Protein AF-A0A2W4K5K3-F1 (afdb_monomer_lite)

Sequence (77 aa):
MGKIIVIEGTDSSGKETQTKLLYERIKKIYDKTIKISFPNYDSPACEPVKMYLAGAFGTDATKVNPYPVSTMYAIDR

Radius of gyration: 15.71 Å; chains: 1; bounding box: 39×22×40 Å

Structure (mmCIF, N/CA/C/O backbone):
data_AF-A0A2W4K5K3-F1
#
_entry.id   AF-A0A2W4K5K3-F1
#
loop_
_atom_site.group_PDB
_atom_site.id
_atom_site.type_symbol
_atom_site.label_atom_id
_atom_site.label_alt_id
_atom_site.label_comp_id
_atom_site.label_asym_id
_atom_site.label_entity_id
_atom_site.label_seq_id
_atom_site.pdbx_PDB_ins_code
_atom_site.Cartn_x
_atom_site.Cartn_y
_atom_site.Cartn_z
_atom_site.occupancy
_atom_site.B_iso_or_equiv
_atom_site.auth_seq_id
_atom_site.auth_comp_id
_atom_site.auth_asym_id
_atom_site.auth_atom_id
_atom_site.pdbx_PDB_model_num
ATOM 1 N N . MET A 1 1 ? -24.747 7.455 8.523 1.00 85.19 1 MET A N 1
ATOM 2 C CA . MET A 1 1 ? -23.959 7.411 7.271 1.00 85.19 1 MET A CA 1
ATOM 3 C C . MET A 1 1 ? -22.502 7.147 7.628 1.00 85.19 1 MET A C 1
ATOM 5 O O . MET A 1 1 ? -22.050 7.699 8.626 1.00 85.19 1 MET A O 1
ATOM 9 N N . G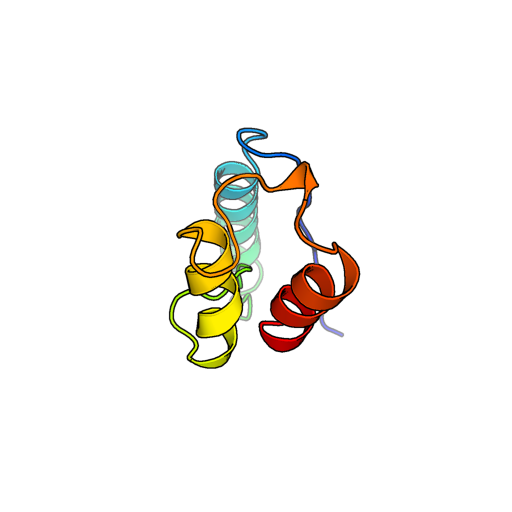LY A 1 2 ? -21.805 6.272 6.900 1.00 91.38 2 GLY A N 1
ATOM 10 C CA . GLY A 1 2 ? -20.373 6.023 7.120 1.00 91.38 2 GLY A CA 1
ATOM 11 C C . GLY A 1 2 ? -19.507 7.194 6.644 1.00 91.38 2 GLY A C 1
ATOM 12 O O . GLY A 1 2 ? -19.979 8.037 5.883 1.00 91.38 2 GLY A O 1
ATOM 13 N N . LYS A 1 3 ? -18.250 7.251 7.096 1.00 95.25 3 LYS A N 1
ATOM 14 C CA . LYS A 1 3 ? -17.236 8.194 6.600 1.00 95.25 3 LYS A CA 1
ATOM 15 C C . LYS A 1 3 ? -16.073 7.411 6.000 1.00 95.25 3 LYS A C 1
ATOM 17 O O . LYS A 1 3 ? -15.681 6.393 6.563 1.00 95.25 3 LYS A O 1
ATOM 22 N N . ILE A 1 4 ? -15.519 7.916 4.902 1.00 97.00 4 ILE A N 1
ATOM 23 C CA . ILE A 1 4 ? -14.264 7.437 4.316 1.00 97.00 4 ILE A CA 1
ATOM 24 C C . ILE A 1 4 ? -13.205 8.493 4.619 1.00 97.00 4 ILE A C 1
ATOM 26 O O . ILE A 1 4 ? -13.425 9.678 4.375 1.00 97.00 4 ILE A O 1
ATOM 30 N N . ILE A 1 5 ? -12.085 8.065 5.196 1.00 97.12 5 ILE A N 1
ATOM 31 C CA . ILE A 1 5 ? -10.938 8.919 5.507 1.00 97.12 5 ILE A CA 1
ATOM 32 C C . ILE A 1 5 ? -9.747 8.339 4.752 1.00 97.12 5 ILE A C 1
ATOM 34 O O . ILE A 1 5 ? -9.434 7.164 4.929 1.00 97.12 5 ILE A O 1
ATOM 38 N N . VAL A 1 6 ? -9.101 9.158 3.925 1.00 97.56 6 VAL A N 1
ATOM 39 C CA . VAL A 1 6 ? -7.913 8.775 3.153 1.00 97.56 6 VAL A CA 1
ATOM 40 C C . VAL A 1 6 ? -6.708 9.511 3.729 1.00 97.56 6 VAL A C 1
ATOM 42 O O . VAL A 1 6 ? -6.783 10.715 3.974 1.00 97.56 6 VAL A O 1
ATOM 45 N N . ILE A 1 7 ? -5.618 8.782 3.974 1.00 97.88 7 ILE A N 1
ATOM 46 C CA . ILE A 1 7 ? -4.348 9.335 4.453 1.00 97.88 7 ILE A CA 1
ATOM 47 C C . ILE A 1 7 ? -3.337 9.250 3.311 1.00 97.88 7 ILE A C 1
ATOM 49 O O . ILE A 1 7 ? -2.908 8.156 2.953 1.00 97.88 7 ILE A O 1
ATOM 53 N N . GLU A 1 8 ? -2.959 10.403 2.763 1.00 97.25 8 GLU A N 1
ATOM 54 C CA . GLU A 1 8 ? -2.023 10.519 1.641 1.00 97.25 8 GLU A CA 1
ATOM 55 C C . GLU A 1 8 ? -0.686 11.122 2.071 1.00 97.25 8 GLU A C 1
ATOM 57 O O . GLU A 1 8 ? -0.605 11.900 3.024 1.00 97.25 8 GLU A O 1
ATOM 62 N N . GLY A 1 9 ? 0.372 10.772 1.343 1.00 96.50 9 GLY A N 1
ATOM 63 C CA . GLY A 1 9 ? 1.712 11.298 1.572 1.00 96.50 9 GLY A CA 1
ATOM 64 C C . GLY A 1 9 ? 2.774 10.558 0.768 1.00 96.50 9 GLY A C 1
ATOM 65 O O . GLY A 1 9 ? 2.604 9.393 0.400 1.00 96.50 9 GLY A O 1
ATOM 66 N N . THR A 1 10 ? 3.904 11.225 0.537 1.00 96.44 10 THR A N 1
ATOM 67 C CA . THR A 1 10 ? 5.067 10.627 -0.131 1.00 96.44 10 THR A CA 1
ATOM 68 C C . THR A 1 10 ? 5.633 9.455 0.672 1.00 96.44 10 THR A C 1
ATOM 70 O O . THR A 1 10 ? 5.246 9.199 1.822 1.00 96.44 10 THR A O 1
ATOM 73 N N . ASP A 1 11 ? 6.576 8.726 0.089 1.00 94.06 11 ASP A N 1
ATOM 74 C CA . ASP A 1 11 ? 7.299 7.691 0.820 1.00 94.06 11 ASP A CA 1
ATOM 75 C C . ASP A 1 11 ? 8.023 8.271 2.038 1.00 94.06 11 ASP A C 1
ATOM 77 O O . ASP A 1 11 ? 8.441 9.429 2.052 1.00 94.06 11 ASP A O 1
ATOM 81 N N . SER A 1 12 ? 8.067 7.478 3.111 1.00 95.00 12 SER A N 1
ATOM 82 C CA . SER A 1 12 ? 8.632 7.862 4.413 1.00 95.00 12 SER A CA 1
ATOM 83 C C . SER A 1 12 ? 7.972 9.065 5.116 1.00 95.00 12 SER A C 1
ATOM 85 O O . SER A 1 12 ? 8.494 9.546 6.116 1.00 95.00 12 SER A O 1
ATOM 87 N N . SER A 1 13 ? 6.783 9.508 4.688 1.00 97.62 13 SER A N 1
ATOM 88 C CA . SER A 1 13 ? 6.007 10.580 5.352 1.00 97.62 13 SER A CA 1
ATOM 89 C C . SER A 1 13 ? 5.364 10.185 6.694 1.00 97.62 13 SER A C 1
ATOM 91 O O . SER A 1 13 ? 4.770 11.021 7.371 1.00 97.62 13 SER A O 1
ATOM 93 N N . GLY A 1 14 ? 5.437 8.909 7.090 1.00 97.44 14 GLY A N 1
ATOM 94 C CA . GLY A 1 14 ? 4.813 8.402 8.320 1.00 97.44 14 GLY A CA 1
ATOM 95 C C . GLY A 1 14 ? 3.321 8.056 8.197 1.00 97.44 14 GLY A C 1
ATOM 96 O O . GLY A 1 14 ? 2.672 7.811 9.217 1.00 97.44 14 GLY A O 1
ATOM 97 N N . LYS A 1 15 ? 2.776 7.993 6.970 1.00 97.62 15 LYS A N 1
ATOM 98 C CA . LYS A 1 15 ? 1.362 7.676 6.684 1.00 97.62 15 LYS A CA 1
ATOM 99 C C . LYS A 1 15 ? 0.853 6.403 7.368 1.00 97.62 15 LYS A C 1
ATOM 101 O O . LYS A 1 15 ? -0.248 6.400 7.919 1.00 97.62 15 LYS A O 1
ATOM 106 N N . GLU A 1 16 ? 1.659 5.344 7.404 1.00 97.00 16 GLU A N 1
ATOM 107 C CA . GLU A 1 16 ? 1.291 4.077 8.046 1.00 97.00 16 GLU A CA 1
ATOM 108 C C . GLU A 1 16 ? 1.121 4.235 9.563 1.00 97.00 16 GLU A C 1
ATOM 110 O O . GLU A 1 16 ? 0.085 3.857 10.118 1.00 97.00 16 GLU A O 1
ATOM 115 N N . THR A 1 17 ? 2.097 4.865 10.222 1.00 97.81 17 THR A N 1
ATOM 116 C CA . THR A 1 17 ? 2.066 5.142 11.663 1.00 97.81 17 THR A CA 1
ATOM 117 C C . THR A 1 17 ? 0.840 5.968 12.035 1.00 97.81 17 THR A C 1
ATOM 119 O O . THR A 1 17 ? 0.100 5.603 12.949 1.00 97.81 17 THR A O 1
ATOM 122 N N . GLN A 1 18 ? 0.578 7.053 11.300 1.00 98.25 18 GLN A N 1
ATOM 123 C CA . GLN A 1 18 ? -0.566 7.925 11.576 1.00 98.25 18 GLN A CA 1
ATOM 124 C C . GLN A 1 18 ? -1.903 7.217 11.329 1.00 98.25 18 GLN A C 1
ATOM 126 O O . GLN A 1 18 ? -2.817 7.323 12.148 1.00 98.25 18 GLN A O 1
ATOM 131 N N . THR A 1 19 ? -2.004 6.419 10.262 1.00 98.12 19 THR A N 1
ATOM 132 C CA . THR A 1 19 ? -3.208 5.625 9.969 1.00 98.12 19 THR A CA 1
ATOM 133 C C . THR A 1 19 ? -3.484 4.604 11.070 1.00 98.12 19 THR A C 1
ATOM 135 O O . THR A 1 19 ? -4.633 4.442 11.484 1.00 98.12 19 THR A O 1
ATOM 138 N N . LYS A 1 20 ? -2.446 3.934 11.591 1.00 98.25 20 LYS A N 1
ATOM 139 C CA . LYS A 1 20 ? -2.579 2.972 12.694 1.00 98.25 20 LYS A CA 1
ATOM 140 C C . LYS A 1 20 ? -3.094 3.642 13.970 1.00 98.25 20 LYS A C 1
ATOM 142 O O . LYS A 1 20 ? -4.083 3.174 14.530 1.00 98.25 20 LYS A O 1
ATOM 147 N N . LEU A 1 21 ? -2.479 4.752 14.385 1.00 98.44 21 LEU A N 1
ATOM 148 C CA . LEU A 1 21 ? -2.895 5.504 15.576 1.00 98.44 21 LEU A CA 1
ATOM 149 C C . LEU A 1 21 ? -4.338 6.015 15.451 1.00 98.44 21 LEU A C 1
ATOM 151 O O . LEU A 1 21 ? -5.124 5.922 16.398 1.00 98.44 21 LEU A O 1
ATOM 155 N N . LEU A 1 22 ? -4.708 6.521 14.270 1.00 98.19 22 LEU A N 1
ATOM 156 C CA . LEU A 1 22 ? -6.065 6.978 13.988 1.00 98.19 22 LEU A CA 1
ATOM 157 C C . LEU A 1 22 ? -7.074 5.825 14.056 1.00 98.19 22 LEU A C 1
ATOM 159 O O . LEU A 1 22 ? -8.099 5.951 14.725 1.00 98.19 22 LEU A O 1
ATOM 163 N N . TYR A 1 23 ? -6.776 4.698 13.405 1.00 98.25 23 TYR A N 1
ATOM 164 C CA . TYR A 1 23 ? -7.626 3.508 13.415 1.00 98.25 23 TYR A CA 1
ATOM 165 C C . TYR A 1 23 ? -7.866 2.994 14.838 1.00 98.25 23 TYR A C 1
ATOM 167 O O . TYR A 1 23 ? -9.016 2.808 15.230 1.00 98.25 23 TYR A O 1
ATOM 175 N N . GLU A 1 24 ? -6.808 2.824 15.635 1.00 98.19 24 GLU A N 1
ATOM 176 C CA . GLU A 1 24 ? -6.910 2.351 17.021 1.00 98.19 24 GLU A CA 1
ATOM 177 C C . GLU A 1 24 ? -7.754 3.293 17.889 1.00 98.19 24 GLU A C 1
ATOM 179 O O . GLU A 1 24 ? -8.534 2.840 18.730 1.00 98.19 24 GLU A O 1
ATOM 184 N N . ARG A 1 25 ? -7.645 4.611 17.673 1.00 98.06 25 ARG A N 1
ATOM 185 C CA . ARG A 1 25 ? -8.463 5.604 18.377 1.00 98.06 25 ARG A CA 1
ATOM 186 C C . ARG A 1 25 ? -9.930 5.549 17.955 1.00 98.06 25 ARG A C 1
ATOM 188 O O . ARG A 1 25 ? -10.799 5.555 18.822 1.00 98.06 25 ARG A O 1
ATOM 195 N N . ILE A 1 26 ? -10.218 5.503 16.653 1.00 97.50 26 ILE A N 1
ATOM 196 C CA . ILE A 1 26 ? -11.595 5.480 16.135 1.00 97.50 26 ILE A CA 1
ATOM 197 C C . ILE A 1 26 ? -12.281 4.163 16.500 1.00 97.50 26 ILE A C 1
ATOM 199 O O . ILE A 1 26 ? -13.427 4.196 16.936 1.00 97.50 26 ILE A O 1
ATOM 203 N N . LYS A 1 27 ? -11.588 3.021 16.409 1.00 97.69 27 LYS A N 1
ATOM 204 C CA . LYS A 1 27 ? -12.133 1.693 16.732 1.00 97.69 27 LYS A CA 1
ATOM 205 C C . LYS A 1 27 ? -12.641 1.595 18.177 1.00 97.69 27 LYS A C 1
ATOM 207 O O . LYS A 1 27 ? -13.643 0.932 18.413 1.00 97.69 27 LYS A O 1
ATOM 212 N N . LYS A 1 28 ? -12.011 2.306 19.126 1.00 97.81 28 LYS A N 1
ATOM 213 C CA . LYS A 1 28 ? -12.478 2.408 20.526 1.00 97.81 28 LYS A CA 1
ATOM 214 C C . LYS A 1 28 ? -13.821 3.133 20.672 1.00 97.81 28 LYS A C 1
ATOM 216 O O . LYS A 1 28 ? -14.527 2.899 21.644 1.00 97.81 28 LYS A O 1
ATOM 221 N N . ILE A 1 29 ? -14.151 4.029 19.741 1.00 97.19 29 ILE A N 1
ATOM 222 C CA . ILE A 1 29 ? -15.395 4.817 19.742 1.00 97.19 29 ILE A CA 1
ATOM 223 C C . ILE A 1 29 ? -16.454 4.133 18.865 1.00 97.19 29 ILE A C 1
ATOM 225 O O . ILE A 1 29 ? -17.632 4.099 19.209 1.00 97.19 29 ILE A O 1
ATOM 229 N N . TYR A 1 30 ? -16.027 3.572 17.733 1.00 96.44 30 TYR A N 1
ATOM 230 C CA . TYR A 1 30 ? -16.872 2.947 16.726 1.00 96.44 30 TYR A CA 1
ATOM 231 C C . TYR A 1 30 ? -16.327 1.564 16.373 1.00 96.44 30 TYR A C 1
ATOM 233 O O . TYR A 1 30 ? -15.410 1.426 15.560 1.00 96.44 30 TYR A O 1
ATOM 241 N N . ASP A 1 31 ? -16.938 0.519 16.927 1.00 9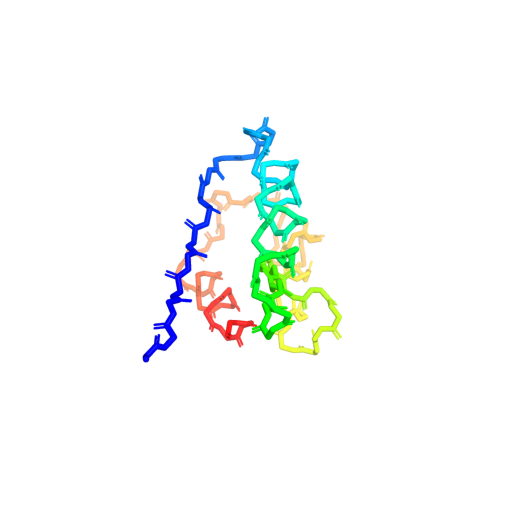4.06 31 ASP A N 1
ATOM 242 C CA . ASP A 1 31 ? -16.483 -0.854 16.691 1.00 94.06 31 ASP A CA 1
ATOM 243 C C . ASP A 1 31 ? -16.559 -1.259 15.205 1.00 94.06 31 ASP A C 1
ATOM 245 O O . ASP A 1 31 ? -15.719 -1.996 14.708 1.00 94.06 31 ASP A O 1
ATOM 249 N N . LYS A 1 32 ? -17.466 -0.687 14.406 1.00 95.69 32 LYS A N 1
ATOM 250 C CA . LYS A 1 32 ? -17.558 -0.960 12.955 1.00 95.69 32 LYS A CA 1
ATOM 251 C C . LYS A 1 32 ? -16.541 -0.179 12.101 1.00 95.69 32 LYS A C 1
ATOM 253 O O . LYS A 1 32 ? -16.864 0.259 11.001 1.00 95.69 32 LYS A O 1
ATOM 258 N N . THR A 1 33 ? -15.322 0.015 12.602 1.00 97.62 33 THR A N 1
ATOM 259 C CA . THR A 1 33 ? -14.223 0.657 11.859 1.00 97.62 33 THR A CA 1
ATOM 260 C C . THR A 1 33 ? -13.403 -0.391 11.110 1.00 97.62 33 THR A C 1
ATOM 262 O O . THR A 1 33 ? -12.995 -1.392 11.701 1.00 97.62 33 THR A O 1
ATOM 265 N N . ILE A 1 34 ? -13.138 -0.137 9.827 1.00 96.81 34 ILE A N 1
ATOM 266 C CA . ILE A 1 34 ? -12.335 -0.984 8.935 1.00 96.81 34 ILE A CA 1
ATOM 267 C C . ILE A 1 34 ? -11.114 -0.180 8.478 1.00 96.81 34 ILE A C 1
ATOM 269 O O . ILE A 1 34 ? -11.234 1.009 8.181 1.00 96.81 34 ILE A O 1
ATOM 273 N N . LYS A 1 35 ? -9.945 -0.826 8.431 1.00 96.88 35 LYS A N 1
ATOM 274 C CA . LYS A 1 35 ? -8.706 -0.271 7.873 1.00 96.88 35 LYS A CA 1
ATOM 275 C C . LYS A 1 35 ? -8.373 -1.013 6.580 1.00 96.88 35 LYS A C 1
ATOM 277 O O . LYS A 1 35 ? -8.356 -2.239 6.587 1.00 96.88 35 LYS A O 1
ATOM 282 N N . ILE A 1 36 ? -8.091 -0.271 5.515 1.00 95.94 36 ILE A N 1
ATOM 283 C CA . ILE A 1 36 ? -7.668 -0.788 4.206 1.00 95.94 36 ILE A CA 1
ATOM 284 C C . ILE A 1 36 ? -6.401 -0.023 3.804 1.00 95.94 36 ILE A C 1
ATOM 286 O O . ILE A 1 36 ? -6.248 1.141 4.179 1.00 95.94 36 ILE A O 1
ATOM 290 N N . SER A 1 37 ? -5.489 -0.672 3.086 1.00 96.06 37 SER A N 1
ATOM 291 C CA . SER A 1 37 ? -4.267 -0.069 2.550 1.00 96.06 37 SER A CA 1
ATOM 292 C C . SER A 1 37 ? -4.108 -0.414 1.078 1.00 96.06 37 SER A C 1
ATOM 294 O O . SER A 1 37 ? -4.413 -1.536 0.682 1.00 96.06 37 SER A O 1
ATOM 296 N N . PHE A 1 38 ? -3.576 0.533 0.310 1.00 96.12 38 PHE A N 1
ATOM 297 C CA . PHE A 1 38 ? -3.184 0.326 -1.077 1.00 96.12 38 PHE A CA 1
ATOM 298 C C . PHE A 1 38 ? -1.686 0.620 -1.261 1.00 96.12 38 PHE A C 1
ATOM 300 O O . PHE A 1 38 ? -1.177 1.544 -0.617 1.00 96.12 38 PHE A O 1
ATOM 307 N N . PRO A 1 39 ? -0.984 -0.117 -2.141 1.00 96.75 39 PRO A N 1
ATOM 308 C CA . PRO A 1 39 ? -1.497 -1.247 -2.921 1.00 96.75 39 PRO A CA 1
ATOM 309 C C . PRO A 1 39 ? -1.872 -2.467 -2.071 1.00 96.75 39 PRO A C 1
ATOM 311 O O . PRO A 1 39 ? -1.279 -2.685 -1.012 1.00 96.75 39 PRO A O 1
ATOM 314 N N . ASN A 1 40 ? -2.856 -3.253 -2.510 1.00 96.44 40 ASN A N 1
ATOM 315 C CA . ASN A 1 40 ? -3.257 -4.471 -1.813 1.00 96.44 40 ASN A CA 1
ATOM 316 C C . ASN A 1 40 ? -2.414 -5.661 -2.286 1.00 96.44 40 ASN A C 1
ATOM 318 O O . ASN A 1 40 ? -2.852 -6.472 -3.098 1.00 96.44 40 ASN A O 1
ATOM 322 N N . TYR A 1 41 ? -1.199 -5.789 -1.749 1.00 94.75 41 TYR A N 1
ATOM 323 C CA . TYR A 1 41 ? -0.243 -6.823 -2.164 1.00 94.75 41 TYR A CA 1
ATOM 324 C C . TYR A 1 41 ? -0.745 -8.273 -2.024 1.00 94.75 41 TYR A C 1
ATOM 326 O O . TYR A 1 41 ? -0.205 -9.155 -2.695 1.00 94.75 41 TYR A O 1
ATOM 334 N N . ASP A 1 42 ? -1.781 -8.532 -1.227 1.00 94.88 42 ASP A N 1
ATOM 335 C CA . ASP A 1 42 ? -2.387 -9.863 -1.096 1.00 94.88 42 ASP A CA 1
ATOM 336 C C . ASP A 1 42 ? -3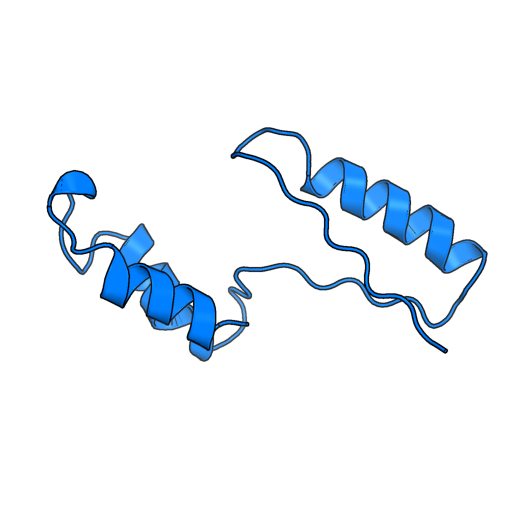.380 -10.182 -2.233 1.00 94.88 42 ASP A C 1
ATOM 338 O O . ASP A 1 42 ? -3.759 -11.337 -2.434 1.00 94.88 42 ASP A O 1
ATOM 342 N N . SER A 1 43 ? -3.803 -9.175 -3.002 1.00 95.50 43 SER A N 1
ATOM 343 C CA . SER A 1 43 ? -4.743 -9.323 -4.113 1.00 95.50 43 SER A CA 1
ATOM 344 C C . SER A 1 43 ? -4.041 -9.748 -5.410 1.00 95.50 43 SER A C 1
ATOM 346 O O . SER A 1 43 ? -3.041 -9.134 -5.792 1.00 95.50 43 SER A O 1
ATOM 348 N N . PRO A 1 44 ? -4.599 -10.706 -6.179 1.00 96.31 44 PRO A N 1
ATOM 349 C CA . PRO A 1 44 ? -4.151 -10.985 -7.545 1.00 96.31 44 PRO A CA 1
ATOM 350 C C . PRO A 1 44 ? -4.240 -9.766 -8.476 1.00 96.31 44 PRO A C 1
ATOM 352 O O . PRO A 1 44 ? -3.472 -9.662 -9.428 1.00 96.31 44 PRO A O 1
ATOM 355 N N . ALA A 1 45 ? -5.140 -8.816 -8.193 1.00 96.81 45 ALA A N 1
ATOM 356 C CA . ALA A 1 45 ? -5.246 -7.567 -8.950 1.00 96.81 45 ALA A CA 1
ATOM 357 C C . ALA A 1 45 ? -3.995 -6.675 -8.810 1.00 96.81 45 ALA A C 1
ATOM 359 O O . ALA A 1 45 ? -3.727 -5.855 -9.686 1.00 96.81 45 ALA A O 1
ATOM 360 N N . CYS A 1 46 ? -3.202 -6.874 -7.751 1.00 97.56 46 CYS A N 1
ATOM 361 C CA . CYS A 1 46 ? -1.963 -6.144 -7.491 1.00 97.56 46 CYS A CA 1
ATOM 362 C C . CYS A 1 46 ? -0.766 -6.678 -8.295 1.00 97.56 46 CYS A C 1
ATOM 364 O O . CYS A 1 46 ? 0.292 -6.048 -8.330 1.00 97.56 46 CYS A O 1
ATOM 366 N N . GLU A 1 47 ? -0.887 -7.840 -8.943 1.00 97.88 47 GLU A N 1
ATOM 367 C CA . GLU A 1 47 ? 0.250 -8.497 -9.597 1.00 97.88 47 GLU A CA 1
ATOM 368 C C . GLU A 1 47 ? 0.951 -7.611 -10.648 1.00 97.88 47 GLU A C 1
ATOM 370 O O . GLU A 1 47 ? 2.179 -7.504 -10.603 1.00 97.88 47 GLU A O 1
ATOM 375 N N . PRO A 1 48 ? 0.237 -6.860 -11.514 1.00 97.12 48 PRO A N 1
ATOM 376 C CA . PRO A 1 48 ? 0.883 -5.926 -12.436 1.00 97.12 48 PRO A CA 1
ATOM 377 C C . PRO A 1 48 ? 1.679 -4.814 -11.729 1.00 97.12 48 PRO A C 1
ATOM 379 O O . PRO A 1 48 ? 2.734 -4.409 -12.216 1.00 97.12 48 PRO A O 1
ATOM 382 N N . VAL A 1 49 ? 1.222 -4.349 -10.558 1.00 97.50 49 VAL A N 1
ATOM 383 C CA . VAL A 1 49 ? 1.949 -3.360 -9.742 1.00 97.50 49 VAL A CA 1
ATOM 384 C C . VAL A 1 49 ? 3.239 -3.969 -9.190 1.00 97.50 49 VAL A C 1
ATOM 386 O O . VAL A 1 49 ? 4.295 -3.343 -9.281 1.00 97.50 49 VAL A O 1
ATOM 389 N N . LYS A 1 50 ? 3.195 -5.208 -8.680 1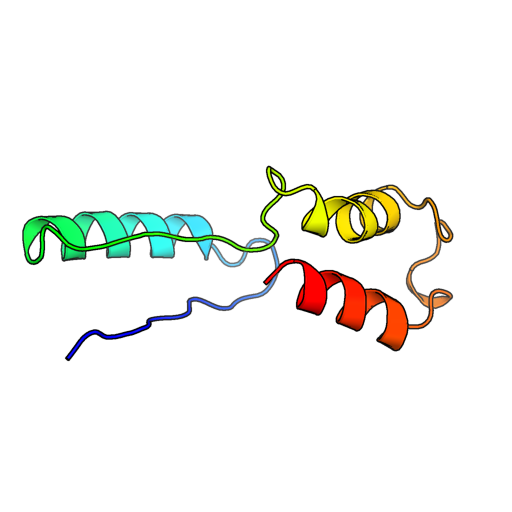.00 97.50 50 LYS A N 1
ATOM 390 C CA . LYS A 1 50 ? 4.396 -5.922 -8.206 1.00 97.50 50 LYS A CA 1
ATOM 391 C C . LYS A 1 50 ? 5.414 -6.116 -9.326 1.00 97.50 50 LYS A C 1
ATOM 393 O O . LYS A 1 50 ? 6.594 -5.843 -9.126 1.00 97.50 50 LYS A O 1
ATOM 398 N N . MET A 1 51 ? 4.957 -6.530 -10.509 1.00 96.62 51 MET A N 1
ATOM 399 C CA . MET A 1 51 ? 5.804 -6.682 -11.696 1.00 96.62 51 MET A CA 1
ATOM 400 C C . MET A 1 51 ? 6.485 -5.364 -12.082 1.00 96.62 51 MET A C 1
ATOM 402 O O . MET A 1 51 ? 7.682 -5.355 -12.374 1.00 96.62 51 MET A O 1
ATOM 406 N N . TYR A 1 52 ? 5.748 -4.249 -12.049 1.00 96.44 52 TYR A N 1
ATOM 407 C CA . TYR A 1 52 ? 6.307 -2.924 -12.317 1.00 96.44 52 TYR A CA 1
ATOM 408 C C . TYR A 1 52 ? 7.396 -2.546 -11.309 1.00 96.44 52 TYR A C 1
ATOM 410 O O . TYR A 1 52 ? 8.503 -2.198 -11.716 1.00 96.44 52 TYR A O 1
ATOM 418 N N . LEU A 1 53 ? 7.123 -2.686 -10.009 1.00 94.88 53 LEU A N 1
ATOM 419 C CA . LEU A 1 53 ? 8.091 -2.376 -8.951 1.00 94.88 53 LEU A CA 1
ATOM 420 C C . LEU A 1 53 ? 9.322 -3.299 -8.978 1.00 94.88 53 LEU A C 1
ATOM 422 O O . LE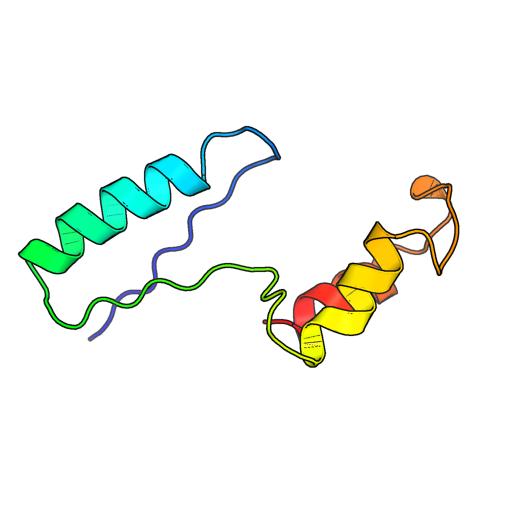U A 1 53 ? 10.410 -2.878 -8.596 1.00 94.88 53 LEU A O 1
ATOM 426 N N . ALA A 1 54 ? 9.169 -4.532 -9.468 1.00 96.00 54 ALA A N 1
ATOM 427 C CA . ALA A 1 54 ? 10.265 -5.475 -9.681 1.00 96.00 54 ALA A CA 1
ATOM 428 C C . ALA A 1 54 ? 11.073 -5.213 -10.972 1.00 96.00 54 ALA A C 1
ATOM 430 O O . ALA A 1 54 ? 12.039 -5.925 -11.243 1.00 96.00 54 ALA A O 1
ATOM 431 N N . GLY A 1 55 ? 10.692 -4.219 -11.783 1.00 95.94 55 GLY A N 1
ATOM 432 C CA . GLY A 1 55 ? 11.393 -3.856 -13.018 1.00 95.94 55 GLY A CA 1
ATOM 433 C C . GLY A 1 55 ? 11.079 -4.749 -14.224 1.00 95.94 55 GLY A C 1
ATOM 434 O O . GLY A 1 55 ? 11.794 -4.696 -15.225 1.00 95.94 55 GLY A O 1
ATOM 435 N N . ALA A 1 56 ? 10.006 -5.550 -14.180 1.00 96.56 56 ALA A N 1
ATOM 436 C CA . ALA A 1 56 ? 9.636 -6.463 -15.269 1.00 96.56 56 ALA A CA 1
ATOM 437 C C . ALA A 1 56 ? 9.268 -5.739 -16.581 1.00 96.56 56 ALA A C 1
ATOM 439 O O . ALA A 1 56 ? 9.321 -6.336 -17.654 1.00 96.56 56 ALA A O 1
ATOM 440 N N . PHE A 1 57 ? 8.922 -4.449 -16.507 1.00 93.88 57 PHE A N 1
ATOM 441 C CA . PHE A 1 57 ? 8.619 -3.593 -17.663 1.00 93.88 57 PHE A CA 1
ATOM 442 C C . PHE A 1 57 ? 9.774 -2.647 -18.037 1.00 93.88 57 PHE A C 1
ATOM 444 O O . PHE A 1 57 ? 9.586 -1.723 -18.827 1.00 93.88 57 PHE A O 1
ATOM 451 N N . GLY A 1 58 ? 10.962 -2.869 -17.468 1.00 92.94 58 GLY A N 1
ATOM 452 C CA . GLY A 1 58 ? 12.135 -2.011 -17.602 1.00 92.94 58 GLY A CA 1
ATOM 453 C C . GLY A 1 58 ? 12.649 -1.546 -16.240 1.00 92.94 58 GLY A C 1
ATOM 454 O O . GLY A 1 58 ? 11.883 -1.354 -15.301 1.00 92.94 58 GLY A O 1
ATOM 455 N N . THR A 1 59 ? 13.963 -1.359 -16.135 1.00 92.56 59 THR A N 1
ATOM 456 C CA . THR A 1 59 ? 14.635 -0.945 -14.890 1.00 92.56 59 THR A CA 1
ATOM 457 C C . THR A 1 59 ? 14.756 0.572 -14.740 1.00 92.56 59 THR A C 1
ATOM 459 O O . THR A 1 59 ? 15.004 1.066 -13.644 1.00 92.56 59 THR A O 1
ATOM 462 N N . ASP A 1 60 ? 14.570 1.320 -15.829 1.00 94.56 60 ASP A N 1
ATOM 463 C CA . ASP A 1 60 ? 14.546 2.781 -15.838 1.00 94.56 60 ASP A CA 1
ATOM 464 C C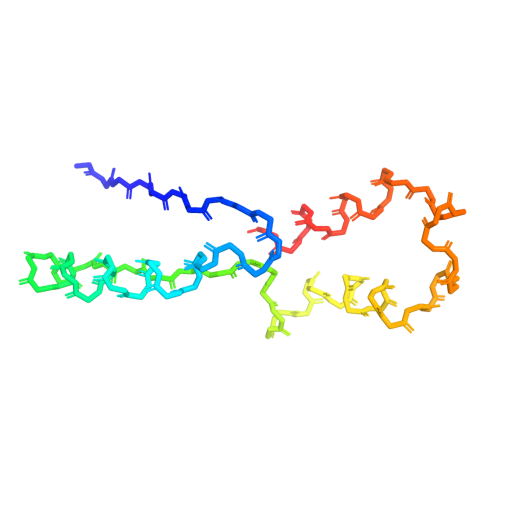 . ASP A 1 60 ? 13.093 3.269 -15.836 1.00 94.56 60 ASP A C 1
ATOM 466 O O . ASP A 1 60 ? 12.437 3.325 -16.879 1.00 94.56 60 ASP A O 1
ATOM 470 N N . ALA A 1 61 ? 12.593 3.628 -14.652 1.00 89.44 61 ALA A N 1
ATOM 471 C CA . ALA A 1 61 ? 11.215 4.075 -14.464 1.00 89.44 61 ALA A CA 1
ATOM 472 C C . ALA A 1 61 ? 10.854 5.297 -15.327 1.00 89.44 61 ALA A C 1
ATOM 474 O O . ALA A 1 61 ? 9.699 5.450 -15.715 1.00 89.44 61 ALA A O 1
ATOM 475 N N . THR A 1 62 ? 11.830 6.141 -15.687 1.00 93.81 62 THR A N 1
ATOM 476 C CA . THR A 1 62 ? 11.584 7.338 -16.513 1.00 93.81 62 THR A CA 1
ATOM 477 C C . THR A 1 62 ? 11.273 7.006 -17.972 1.00 93.81 62 THR A C 1
ATOM 479 O O . THR A 1 62 ? 10.729 7.839 -18.696 1.00 93.81 62 THR A O 1
ATOM 482 N N . LYS A 1 63 ? 11.580 5.776 -18.401 1.00 95.31 63 LYS A N 1
ATOM 483 C CA . LYS A 1 63 ? 11.295 5.264 -19.746 1.00 95.31 63 LYS A CA 1
ATOM 484 C C . LYS A 1 63 ? 10.009 4.446 -19.820 1.00 95.31 63 LYS A C 1
ATOM 486 O O . LYS A 1 63 ? 9.593 4.077 -20.917 1.00 95.31 63 LYS A O 1
ATOM 491 N N . VAL A 1 64 ? 9.370 4.166 -18.684 1.00 94.50 64 VAL A N 1
ATOM 492 C CA . VAL A 1 64 ? 8.084 3.465 -18.639 1.00 94.50 64 VAL A CA 1
ATOM 493 C C . VAL A 1 64 ? 6.955 4.484 -18.777 1.00 94.50 64 VAL A C 1
ATOM 495 O O . VAL A 1 64 ? 6.932 5.505 -18.095 1.00 94.50 64 VAL A O 1
ATOM 498 N N . ASN A 1 65 ? 5.991 4.218 -19.664 1.00 94.94 65 ASN A N 1
ATOM 499 C CA . ASN A 1 65 ? 4.838 5.102 -19.833 1.00 94.94 65 ASN A CA 1
ATOM 500 C C . ASN A 1 65 ? 3.999 5.136 -18.532 1.00 94.94 65 ASN A C 1
ATOM 502 O O . ASN A 1 65 ? 3.538 4.081 -18.085 1.00 94.94 65 ASN A O 1
ATOM 506 N N . PRO A 1 66 ? 3.746 6.319 -17.939 1.00 95.56 66 PRO A N 1
ATOM 507 C CA . PRO A 1 66 ? 3.037 6.422 -16.665 1.00 95.56 66 PRO A CA 1
ATOM 508 C C . PRO A 1 66 ? 1.544 6.070 -16.746 1.00 95.56 66 PRO A C 1
ATOM 510 O O . PRO A 1 66 ? 0.953 5.742 -15.719 1.00 95.56 66 PRO A O 1
ATOM 513 N N . TYR A 1 67 ? 0.907 6.108 -17.922 1.00 97.12 67 TYR A N 1
ATOM 514 C CA . TYR A 1 67 ? -0.534 5.844 -18.057 1.00 97.12 67 TYR A CA 1
ATOM 515 C C . TYR A 1 67 ? -0.904 4.366 -17.818 1.00 97.12 67 TYR A C 1
ATOM 517 O O . TYR A 1 67 ? -1.787 4.107 -16.991 1.00 97.12 67 TYR A O 1
ATOM 525 N N . PRO A 1 68 ? -0.234 3.378 -18.453 1.00 95.38 68 PRO A N 1
ATOM 526 C CA . PRO A 1 68 ? -0.422 1.969 -18.111 1.00 95.38 68 PRO A CA 1
ATOM 527 C C . PRO A 1 68 ? -0.129 1.673 -16.640 1.00 95.38 68 PRO A C 1
ATOM 529 O O . PRO A 1 68 ? -0.934 1.016 -15.989 1.00 95.38 68 PRO A O 1
ATOM 532 N N . VAL A 1 69 ? 0.964 2.216 -16.090 1.00 95.62 69 VAL A N 1
ATOM 533 C CA . VAL A 1 69 ? 1.330 2.029 -14.675 1.00 95.62 69 VAL A CA 1
ATOM 534 C C . VAL A 1 69 ? 0.231 2.567 -13.760 1.00 95.62 69 VAL A C 1
ATOM 536 O O . VAL A 1 69 ? -0.238 1.865 -12.870 1.00 95.62 69 VAL A O 1
ATOM 539 N N . SER A 1 70 ? -0.260 3.780 -14.021 1.00 96.81 70 SER A N 1
ATOM 540 C CA . SER A 1 70 ? -1.362 4.377 -13.253 1.00 96.81 70 SER A CA 1
ATOM 541 C C . SER A 1 70 ? -2.640 3.536 -13.321 1.00 96.81 70 SER A C 1
ATOM 543 O O . SER A 1 70 ? -3.363 3.429 -12.330 1.00 96.81 70 SER A O 1
ATOM 545 N N . THR A 1 71 ? -2.897 2.898 -14.467 1.00 97.69 71 THR A N 1
ATOM 546 C CA . THR A 1 71 ? -4.033 1.983 -14.653 1.00 97.69 71 THR A CA 1
ATOM 547 C C . THR A 1 71 ? -3.876 0.713 -13.814 1.00 97.69 71 THR A C 1
ATOM 549 O O . THR A 1 71 ? -4.851 0.267 -13.219 1.00 97.69 71 THR A O 1
ATOM 552 N N . MET A 1 72 ? -2.662 0.166 -13.679 1.00 96.94 72 MET A N 1
ATOM 553 C CA . MET A 1 72 ? -2.394 -0.987 -12.803 1.00 96.94 72 MET A CA 1
ATOM 554 C C . MET A 1 72 ? -2.749 -0.677 -11.340 1.00 96.94 72 MET A C 1
ATOM 556 O O . MET A 1 72 ? -3.459 -1.453 -10.707 1.00 96.94 72 MET A O 1
ATOM 560 N N . TYR A 1 73 ? -2.352 0.494 -10.826 1.00 97.31 73 TYR A N 1
ATOM 561 C CA . TYR A 1 73 ? -2.755 0.945 -9.484 1.00 97.31 73 TYR A CA 1
ATOM 562 C C . TYR A 1 73 ? -4.260 1.232 -9.365 1.00 97.31 73 TYR A C 1
ATOM 564 O O . TYR A 1 73 ? -4.797 1.218 -8.262 1.00 97.31 73 TYR A O 1
ATOM 572 N N . ALA A 1 74 ? -4.946 1.549 -10.468 1.00 97.69 74 ALA A N 1
ATOM 573 C CA . ALA A 1 74 ? -6.395 1.728 -10.471 1.00 97.69 74 ALA A CA 1
ATOM 574 C C . ALA A 1 74 ? -7.154 0.395 -10.439 1.00 97.69 74 ALA A C 1
ATOM 576 O O . ALA A 1 74 ? -8.201 0.342 -9.813 1.00 97.69 74 ALA A O 1
ATOM 577 N N . ILE A 1 75 ? -6.623 -0.655 -11.074 1.00 97.19 75 ILE A N 1
ATOM 578 C CA . ILE A 1 75 ? -7.188 -2.016 -11.050 1.00 97.19 75 ILE A CA 1
ATOM 579 C C . ILE A 1 75 ? -7.055 -2.660 -9.661 1.00 97.19 75 ILE A C 1
ATOM 581 O O . ILE A 1 75 ? -7.913 -3.442 -9.266 1.00 97.19 75 ILE A O 1
ATOM 585 N N . ASP A 1 76 ? -5.990 -2.339 -8.925 1.00 97.50 76 ASP A N 1
ATOM 586 C CA . ASP A 1 76 ? -5.759 -2.841 -7.564 1.00 97.50 76 ASP A CA 1
ATOM 587 C C . ASP A 1 76 ? -6.743 -2.282 -6.512 1.00 97.50 76 ASP A C 1
ATOM 589 O O . ASP A 1 76 ? -6.956 -2.920 -5.479 1.00 97.50 76 ASP A O 1
ATOM 593 N N . ARG A 1 77 ? -7.331 -1.104 -6.767 1.00 94.56 77 ARG A N 1
ATOM 594 C CA . ARG A 1 77 ? -8.241 -0.401 -5.846 1.00 94.56 77 ARG A CA 1
ATOM 595 C C . ARG A 1 77 ? -9.674 -0.910 -5.891 1.00 94.56 77 ARG A C 1
ATOM 597 O O . ARG A 1 77 ? -10.255 -1.056 -4.790 1.00 94.56 77 ARG A O 1
#

Foldseek 3Di:
DDDDDDQDDDPPPCSVVVLVVVQVVVCVVPVPGDDDDPQPVVDPLLVVVVCVVVQVVHPDPVPDDVPVNVVSRVSSD

Secondary structure (DSSP, 8-state):
----------TTSSHHHHHHHHHHHHHHH-TT-----SS-TTSGGGHHHHHHHTTTT-S-GGGS-HHHHHHHHHH--

pLDDT: mean 96.19, std 2.08, range [85.19, 98.44]